Protein AF-A0A0Q4FPN3-F1 (afdb_monomer_lite)

Radius of gyration: 28.44 Å; chains: 1; bounding box: 46×45×66 Å

Foldseek 3Di:
DDVVVVVVVVVVPDDDDPVCVCVVVVVVVVVVPPPPCPVCVVVVVVVVVVVVVCVVVVVPDPDPDDPDDDPPPPPDPDPPDVVVVVVDDD

pLDDT: mean 75.99, std 14.82, range [53.81, 95.81]

Structure (mmCIF, N/CA/C/O backbone):
data_AF-A0A0Q4FPN3-F1
#
_entry.id   AF-A0A0Q4FPN3-F1
#
loop_
_atom_site.group_PDB
_atom_site.id
_atom_site.type_symbol
_atom_site.label_atom_id
_atom_site.label_alt_id
_atom_site.label_comp_id
_atom_site.label_asym_id
_atom_site.label_entity_id
_atom_site.label_seq_id
_atom_site.pdbx_PDB_ins_code
_atom_site.Cartn_x
_atom_site.Cartn_y
_atom_site.Cartn_z
_atom_site.occupancy
_atom_site.B_iso_or_equiv
_atom_site.auth_seq_id
_atom_site.auth_comp_id
_atom_site.auth_asym_id
_atom_site.auth_atom_id
_atom_site.pdbx_PDB_model_num
ATOM 1 N N . MET A 1 1 ? 0.159 -27.353 -24.848 1.00 61.31 1 MET A N 1
ATOM 2 C CA . MET A 1 1 ? 0.575 -25.941 -24.884 1.00 61.31 1 MET A CA 1
ATOM 3 C C . MET A 1 1 ? -0.575 -25.159 -25.475 1.00 61.31 1 MET A C 1
ATOM 5 O O . MET A 1 1 ? -0.832 -25.255 -26.680 1.00 61.31 1 MET A O 1
ATOM 9 N N . ASP A 1 2 ? -1.345 -24.515 -24.609 1.00 91.25 2 ASP A N 1
ATOM 10 C CA . ASP A 1 2 ? -2.527 -23.761 -25.009 1.00 91.25 2 ASP A CA 1
ATOM 11 C C . ASP A 1 2 ? -2.121 -22.475 -25.777 1.00 91.25 2 ASP A C 1
ATOM 13 O O . ASP A 1 2 ? -0.952 -22.263 -26.127 1.00 91.25 2 ASP A O 1
ATOM 17 N N . ILE A 1 3 ? -3.094 -21.663 -26.191 1.00 90.56 3 ILE A N 1
ATOM 18 C CA . ILE A 1 3 ? -2.805 -20.409 -26.908 1.00 90.56 3 ILE A CA 1
ATOM 19 C C . ILE A 1 3 ? -2.203 -19.368 -25.953 1.00 90.56 3 ILE A C 1
ATOM 21 O O . ILE A 1 3 ? -1.336 -18.600 -26.373 1.00 90.56 3 ILE A O 1
ATOM 25 N N . LEU A 1 4 ? -2.611 -19.380 -24.682 1.00 93.56 4 LEU A N 1
ATOM 26 C CA . LEU A 1 4 ? -2.138 -18.461 -23.653 1.00 93.56 4 LEU A CA 1
ATOM 27 C C . LEU A 1 4 ? -0.642 -18.671 -23.389 1.00 93.56 4 LEU A C 1
ATOM 29 O O . LEU A 1 4 ? 0.126 -17.719 -23.495 1.00 93.56 4 LEU A O 1
ATOM 33 N N . ASP A 1 5 ? -0.210 -19.912 -23.200 1.00 95.81 5 ASP A N 1
ATOM 34 C CA . ASP A 1 5 ? 1.179 -20.344 -23.053 1.00 95.81 5 ASP A CA 1
ATOM 35 C C . ASP A 1 5 ? 2.048 -19.795 -24.185 1.00 95.81 5 ASP A C 1
ATOM 37 O O . ASP A 1 5 ? 3.112 -19.222 -23.961 1.00 95.81 5 ASP A O 1
ATOM 41 N N . ARG A 1 6 ? 1.569 -19.912 -25.430 1.00 92.88 6 ARG A N 1
ATOM 42 C CA . ARG A 1 6 ? 2.281 -19.403 -26.609 1.00 92.88 6 ARG A CA 1
ATOM 43 C C . ARG A 1 6 ? 2.347 -17.881 -26.642 1.00 92.88 6 ARG A C 1
ATOM 45 O O . ARG A 1 6 ? 3.359 -17.335 -27.074 1.00 92.88 6 ARG A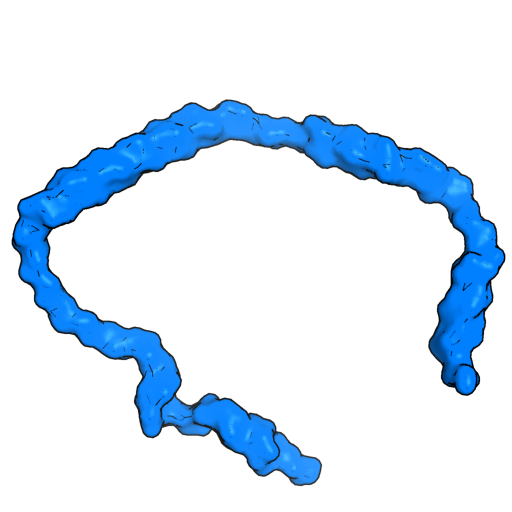 O 1
ATOM 52 N N . THR A 1 7 ? 1.295 -17.188 -26.213 1.00 94.44 7 THR A N 1
ATOM 53 C CA . THR A 1 7 ? 1.315 -15.721 -26.122 1.00 94.44 7 THR A CA 1
ATOM 54 C C . THR A 1 7 ? 2.225 -15.223 -25.003 1.00 94.44 7 THR A C 1
ATOM 56 O O . THR A 1 7 ? 2.950 -14.254 -25.211 1.00 94.44 7 THR A O 1
ATOM 59 N N . LEU A 1 8 ? 2.257 -15.913 -23.862 1.00 93.62 8 LEU A N 1
ATOM 60 C CA . LEU A 1 8 ? 3.129 -15.588 -22.736 1.00 93.62 8 LEU A CA 1
ATOM 61 C C . LEU A 1 8 ? 4.595 -15.868 -23.067 1.00 93.62 8 LEU A C 1
ATOM 63 O O . LEU A 1 8 ? 5.443 -15.032 -22.772 1.00 93.62 8 LEU A O 1
ATOM 67 N N . ALA A 1 9 ? 4.891 -16.974 -23.756 1.00 93.94 9 ALA A N 1
ATOM 68 C CA . ALA A 1 9 ? 6.236 -17.271 -24.245 1.00 93.94 9 ALA A CA 1
ATOM 69 C C . ALA A 1 9 ? 6.744 -16.180 -25.203 1.00 93.94 9 ALA A C 1
ATOM 71 O O . ALA A 1 9 ? 7.841 -15.660 -25.024 1.00 93.94 9 ALA A O 1
ATOM 72 N N . ARG A 1 10 ? 5.909 -15.745 -26.158 1.00 91.69 10 ARG A N 1
ATOM 73 C CA . ARG A 1 10 ? 6.250 -14.628 -27.059 1.00 91.69 10 ARG A CA 1
ATOM 74 C C . ARG A 1 10 ? 6.453 -13.308 -26.324 1.00 91.69 10 ARG A C 1
ATOM 76 O O . ARG A 1 10 ? 7.294 -12.513 -26.727 1.00 91.69 10 ARG A O 1
ATOM 83 N N . LEU A 1 11 ? 5.670 -13.053 -25.279 1.00 91.06 11 LEU A N 1
ATOM 84 C CA . LEU A 1 11 ? 5.816 -11.845 -24.474 1.00 91.06 11 LEU A CA 1
ATOM 85 C C . LEU A 1 11 ? 7.106 -11.875 -23.646 1.00 91.06 11 LEU A C 1
ATOM 87 O O . LEU A 1 11 ? 7.754 -10.844 -23.509 1.00 91.06 11 LEU A O 1
ATOM 91 N N . ALA A 1 12 ? 7.493 -13.043 -23.131 1.00 89.81 12 ALA A N 1
ATOM 92 C CA . ALA A 1 12 ? 8.730 -13.223 -22.376 1.00 89.81 12 ALA A CA 1
ATOM 93 C C . ALA A 1 12 ? 9.985 -13.019 -23.243 1.00 89.81 12 ALA A C 1
ATOM 95 O O . ALA A 1 12 ? 11.006 -12.553 -22.745 1.00 89.81 12 ALA A O 1
ATOM 96 N N . GLU A 1 13 ? 9.901 -13.335 -24.536 1.00 93.06 13 GLU A N 1
ATOM 97 C CA . GLU A 1 13 ? 10.973 -13.108 -25.514 1.00 93.06 13 GLU A CA 1
ATOM 98 C C . GLU A 1 13 ? 11.010 -11.668 -26.059 1.00 93.06 13 GLU A C 1
ATOM 100 O O . GLU A 1 13 ? 11.985 -11.273 -26.703 1.00 93.06 13 GLU A O 1
ATOM 105 N N . ALA A 1 14 ? 9.968 -10.864 -25.822 1.00 90.56 14 ALA A N 1
ATOM 106 C CA . ALA A 1 14 ? 9.904 -9.500 -26.329 1.00 90.56 14 ALA A CA 1
ATOM 107 C C . ALA A 1 14 ? 10.912 -8.584 -25.601 1.00 90.56 14 ALA A C 1
ATOM 109 O O . ALA A 1 14 ? 11.005 -8.614 -24.371 1.00 90.56 14 ALA A O 1
ATOM 110 N N . PRO A 1 15 ? 11.638 -7.707 -26.322 1.00 87.31 15 PRO A N 1
ATOM 111 C CA . PRO A 1 15 ? 12.523 -6.733 -25.695 1.00 87.31 15 PRO A CA 1
ATOM 112 C C . PRO A 1 15 ? 11.762 -5.820 -24.731 1.00 87.31 15 PRO A C 1
ATOM 114 O O . PRO A 1 15 ? 10.700 -5.290 -25.068 1.00 87.31 15 PRO A O 1
ATOM 117 N N . ALA A 1 16 ? 12.333 -5.587 -23.548 1.00 85.75 16 ALA A N 1
ATOM 118 C CA . ALA A 1 16 ? 11.760 -4.655 -22.586 1.00 85.75 16 ALA A CA 1
ATOM 119 C C . ALA A 1 16 ? 11.679 -3.238 -23.196 1.00 85.75 16 ALA A C 1
ATOM 121 O O . ALA A 1 16 ? 12.684 -2.732 -23.707 1.00 85.75 16 ALA A O 1
ATOM 122 N N . PRO A 1 17 ? 10.514 -2.565 -23.138 1.00 87.12 17 PRO A N 1
ATOM 123 C CA . PRO A 1 17 ? 10.382 -1.201 -23.628 1.00 87.12 17 PRO A CA 1
ATOM 124 C C . PRO A 1 17 ? 11.382 -0.248 -22.952 1.00 87.12 17 PRO A C 1
ATOM 126 O O . PRO A 1 17 ? 11.471 -0.238 -21.721 1.00 87.12 17 PRO A O 1
ATOM 129 N N . PRO A 1 18 ? 12.063 0.640 -23.702 1.00 86.88 18 PRO A N 1
ATOM 130 C CA . PRO A 1 18 ? 13.029 1.585 -23.132 1.00 86.88 18 PRO A CA 1
ATOM 131 C C . PRO A 1 18 ? 12.378 2.550 -22.131 1.00 86.88 18 PRO A C 1
ATOM 133 O O . PRO A 1 18 ? 13.031 3.039 -21.216 1.00 86.88 18 PRO A O 1
ATOM 136 N N . ALA A 1 19 ? 11.068 2.783 -22.254 1.00 84.94 19 ALA A N 1
ATOM 137 C CA . ALA A 1 19 ? 10.295 3.580 -21.309 1.00 84.94 19 ALA A CA 1
ATOM 138 C C . ALA A 1 19 ? 10.271 2.992 -19.885 1.00 84.94 19 ALA A C 1
ATOM 140 O O . ALA A 1 19 ? 10.109 3.755 -18.932 1.00 84.94 19 ALA A O 1
ATOM 141 N N . LEU A 1 20 ? 10.453 1.675 -19.721 1.00 87.50 20 LEU A N 1
ATOM 142 C CA . LEU A 1 20 ? 10.536 1.015 -18.413 1.00 87.50 20 LEU A CA 1
ATOM 143 C C . LEU A 1 20 ? 11.911 1.178 -17.756 1.00 87.50 20 LEU A C 1
ATOM 145 O O . LEU A 1 20 ? 12.032 0.971 -16.549 1.00 87.50 20 LEU A O 1
ATOM 149 N N . ALA A 1 21 ? 12.935 1.598 -18.505 1.00 91.88 21 ALA A N 1
ATOM 150 C CA . ALA A 1 21 ? 14.254 1.845 -17.941 1.00 91.88 21 ALA A CA 1
ATOM 151 C C . ALA A 1 21 ? 14.157 2.891 -16.817 1.00 91.88 21 ALA A C 1
ATOM 153 O O . ALA A 1 21 ? 13.662 4.004 -17.012 1.00 91.88 21 ALA A O 1
ATOM 154 N N . GLY A 1 22 ? 14.576 2.513 -15.608 1.00 89.94 22 GLY A N 1
ATOM 155 C CA . GLY A 1 22 ? 14.527 3.387 -14.433 1.00 89.94 22 GLY A CA 1
ATOM 156 C C . GLY A 1 22 ? 13.114 3.699 -13.926 1.00 89.94 22 GLY A C 1
ATOM 157 O O . GLY A 1 22 ? 12.923 4.695 -13.222 1.00 89.94 22 GLY A O 1
ATOM 158 N N . ILE A 1 23 ? 12.099 2.898 -14.280 1.00 93.75 23 ILE A N 1
ATOM 159 C CA . ILE A 1 23 ? 10.752 3.049 -13.711 1.00 93.75 23 ILE A CA 1
ATOM 160 C C . ILE A 1 23 ? 10.766 2.888 -12.187 1.00 93.75 23 ILE A C 1
ATOM 162 O O . ILE A 1 23 ? 10.143 3.697 -11.506 1.00 93.75 23 ILE A O 1
ATOM 166 N N . ASP A 1 24 ? 11.575 1.971 -11.653 1.00 90.75 24 ASP A N 1
ATOM 167 C CA . ASP A 1 24 ? 11.705 1.741 -10.209 1.00 90.75 24 ASP A CA 1
ATOM 168 C C . ASP A 1 24 ? 12.199 2.989 -9.478 1.00 90.75 24 ASP A C 1
ATOM 170 O O . ASP A 1 24 ? 11.590 3.430 -8.505 1.00 90.75 24 ASP A O 1
ATOM 174 N N . ALA A 1 25 ? 13.251 3.630 -9.997 1.00 93.25 25 ALA A N 1
ATOM 175 C CA . ALA A 1 25 ? 13.789 4.862 -9.429 1.00 93.25 25 ALA A CA 1
ATOM 176 C C . ALA A 1 25 ? 12.751 5.996 -9.441 1.00 93.25 25 ALA A C 1
ATOM 178 O O . ALA A 1 25 ? 12.610 6.723 -8.459 1.00 93.25 25 ALA A O 1
ATOM 179 N N . ARG A 1 26 ? 11.977 6.124 -10.526 1.00 91.62 26 ARG A N 1
ATOM 180 C CA . ARG A 1 26 ? 10.907 7.129 -10.640 1.00 91.62 26 ARG A CA 1
ATOM 181 C C . ARG A 1 26 ? 9.743 6.850 -9.693 1.00 91.62 26 ARG A C 1
ATOM 183 O O . ARG A 1 26 ? 9.225 7.787 -9.089 1.00 91.62 26 ARG A O 1
ATOM 190 N N . VAL A 1 27 ? 9.343 5.589 -9.534 1.00 92.38 27 VAL A N 1
ATOM 191 C CA . VAL A 1 27 ? 8.282 5.176 -8.603 1.00 92.38 27 VAL A CA 1
ATOM 192 C C . VAL A 1 27 ? 8.721 5.398 -7.159 1.00 92.38 27 VAL A C 1
ATOM 194 O O . VAL A 1 27 ? 7.985 6.020 -6.397 1.00 92.38 27 VAL A O 1
ATOM 197 N N . LEU A 1 28 ? 9.929 4.971 -6.788 1.00 93.19 28 LEU A N 1
ATOM 198 C CA . LEU A 1 28 ? 10.476 5.161 -5.443 1.00 93.19 28 LEU A CA 1
ATOM 199 C C . LEU A 1 28 ? 10.650 6.642 -5.110 1.00 93.19 28 LEU A C 1
ATOM 201 O O . LEU A 1 28 ? 10.233 7.074 -4.036 1.00 93.19 28 LEU A O 1
ATOM 205 N N . ALA A 1 29 ? 11.162 7.442 -6.048 1.00 91.94 29 ALA A N 1
ATOM 206 C CA . ALA A 1 29 ? 11.215 8.891 -5.894 1.00 91.94 29 ALA A CA 1
ATOM 207 C C . ALA A 1 29 ? 9.807 9.468 -5.692 1.00 91.94 29 ALA A C 1
ATOM 209 O O . ALA A 1 29 ? 9.581 10.245 -4.767 1.00 91.94 29 ALA A O 1
ATOM 210 N N . ARG A 1 30 ? 8.819 9.039 -6.487 1.00 87.00 30 ARG A N 1
ATOM 211 C CA . ARG A 1 30 ? 7.432 9.505 -6.361 1.00 87.00 30 ARG A CA 1
ATOM 212 C C . ARG A 1 30 ? 6.806 9.132 -5.017 1.00 87.00 30 ARG A C 1
ATOM 214 O O . ARG A 1 30 ? 6.107 9.965 -4.445 1.00 87.00 30 ARG A O 1
ATOM 221 N N . ILE A 1 31 ? 7.055 7.928 -4.507 1.00 86.69 31 ILE A N 1
ATOM 222 C CA . ILE A 1 31 ? 6.598 7.490 -3.181 1.00 86.69 31 ILE A CA 1
ATOM 223 C C . ILE A 1 31 ? 7.274 8.327 -2.092 1.00 86.69 31 ILE A C 1
ATOM 225 O O . ILE A 1 31 ? 6.580 8.850 -1.227 1.00 86.69 31 ILE A O 1
ATOM 229 N N . GLY A 1 32 ? 8.592 8.525 -2.176 1.00 79.44 32 GLY A N 1
ATOM 230 C CA . GLY A 1 32 ? 9.355 9.325 -1.214 1.00 79.44 32 GLY A CA 1
ATOM 231 C C . GLY A 1 32 ? 8.995 10.813 -1.219 1.00 79.44 32 GLY A C 1
ATOM 232 O O . GLY A 1 32 ? 9.063 11.465 -0.185 1.00 79.44 32 GLY A O 1
ATOM 233 N N . THR A 1 33 ? 8.554 11.353 -2.360 1.00 78.38 33 THR A N 1
ATOM 234 C CA . THR A 1 33 ? 8.065 12.740 -2.458 1.00 78.38 33 THR A CA 1
ATOM 235 C C . THR A 1 33 ? 6.641 12.934 -1.957 1.00 78.38 33 THR A C 1
ATOM 237 O O . THR A 1 33 ? 6.208 14.081 -1.852 1.00 78.38 33 THR A O 1
ATOM 240 N N . ARG A 1 34 ? 5.884 11.864 -1.655 1.00 69.31 34 ARG A N 1
ATOM 241 C CA . ARG A 1 34 ? 4.600 12.044 -0.974 1.00 69.31 34 ARG A CA 1
ATOM 242 C C . ARG A 1 34 ? 4.925 12.590 0.409 1.00 69.31 34 ARG A C 1
ATOM 244 O O . ARG A 1 34 ? 5.542 11.864 1.189 1.00 69.31 34 ARG A O 1
ATOM 251 N N . PRO A 1 35 ? 4.526 13.831 0.734 1.00 59.06 35 PRO A N 1
ATOM 252 C CA . PRO A 1 35 ? 4.668 14.290 2.094 1.00 59.06 35 PRO A CA 1
ATOM 253 C C . PRO A 1 35 ? 3.821 13.342 2.937 1.00 59.06 35 PRO A C 1
ATOM 255 O O . PRO A 1 35 ? 2.590 13.367 2.876 1.00 59.06 35 PRO A O 1
ATOM 258 N N . PHE A 1 36 ? 4.470 12.494 3.739 1.00 58.38 36 PHE A N 1
ATOM 259 C CA . PHE A 1 36 ? 3.860 12.122 5.001 1.00 58.38 36 PHE A CA 1
ATOM 260 C C . PHE A 1 36 ? 3.448 13.453 5.608 1.00 58.38 36 PHE A C 1
ATOM 262 O O . PHE A 1 36 ? 4.271 14.363 5.719 1.00 58.38 36 PHE A O 1
ATOM 269 N N . ALA A 1 37 ? 2.157 13.625 5.876 1.00 59.56 37 ALA A N 1
ATOM 270 C CA . ALA A 1 37 ? 1.683 14.782 6.602 1.00 59.56 37 ALA A CA 1
ATOM 271 C C . ALA A 1 37 ? 2.302 14.694 8.006 1.00 59.56 37 ALA A C 1
ATOM 273 O O . ALA A 1 37 ? 1.671 14.221 8.946 1.00 59.56 37 ALA A O 1
ATOM 274 N N . TYR A 1 38 ? 3.565 15.105 8.141 1.00 54.72 38 TYR A N 1
ATOM 275 C CA . TYR A 1 38 ? 4.336 15.114 9.379 1.00 54.72 38 TYR A CA 1
ATOM 276 C C . TYR A 1 38 ? 3.671 16.030 10.422 1.00 54.72 38 TYR A C 1
ATOM 278 O O . TYR A 1 38 ? 3.929 15.893 11.611 1.00 54.72 38 TYR A O 1
ATOM 286 N N . GLY A 1 39 ? 2.710 16.870 10.010 1.00 53.81 39 GLY A N 1
ATOM 287 C CA . GLY A 1 39 ? 1.799 17.596 10.900 1.00 53.81 39 GLY A CA 1
ATOM 288 C C . GLY A 1 39 ? 0.718 16.745 11.590 1.00 53.81 39 GLY A C 1
ATOM 289 O O . GLY A 1 39 ? 0.056 17.239 12.495 1.00 53.81 39 GLY A O 1
ATOM 290 N N . ARG A 1 40 ? 0.524 15.472 11.213 1.00 55.25 40 ARG A N 1
ATOM 291 C CA . ARG A 1 40 ? -0.450 14.555 11.843 1.00 55.25 40 ARG A CA 1
ATOM 292 C C . ARG A 1 40 ? 0.172 13.671 12.932 1.00 55.25 40 ARG A C 1
ATOM 294 O O . ARG A 1 40 ? -0.564 13.100 13.730 1.00 55.25 40 ARG A O 1
ATOM 301 N N . GLY A 1 41 ? 1.505 13.574 12.989 1.00 55.06 41 GLY A N 1
ATOM 302 C CA . GLY A 1 41 ? 2.224 12.694 13.920 1.00 55.06 41 GLY A CA 1
ATOM 303 C C . GLY A 1 41 ? 2.091 13.116 15.385 1.00 55.06 41 GLY A C 1
ATOM 304 O O . GLY A 1 41 ? 1.785 12.284 16.234 1.00 55.06 41 GLY A O 1
ATOM 305 N N . ALA A 1 42 ? 2.220 14.415 15.676 1.00 60.84 42 ALA A N 1
ATOM 306 C CA . ALA A 1 42 ? 2.060 14.933 17.038 1.00 60.84 42 ALA A CA 1
ATOM 307 C C . ALA A 1 42 ? 0.634 14.720 17.580 1.00 60.84 42 ALA A C 1
ATOM 309 O O . ALA A 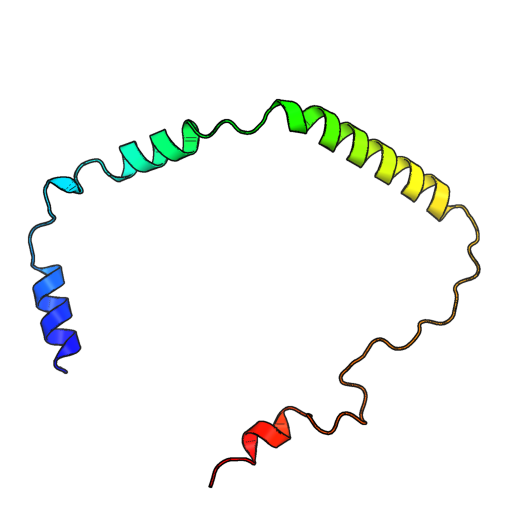1 42 ? 0.458 14.331 18.733 1.00 60.84 42 ALA A O 1
ATOM 310 N N . GLY A 1 43 ? -0.384 14.898 16.728 1.00 65.56 43 GLY A N 1
ATOM 311 C CA . GLY A 1 43 ? -1.778 14.642 17.095 1.00 65.56 43 GLY A CA 1
ATOM 312 C C . GLY A 1 43 ? -2.054 13.163 17.367 1.00 65.56 43 GLY A C 1
ATOM 313 O O . GLY A 1 43 ? -2.771 12.837 18.304 1.00 65.56 43 GLY A O 1
ATOM 314 N N . LEU A 1 44 ? -1.446 12.258 16.596 1.00 74.56 44 LEU A N 1
ATOM 315 C CA . LEU A 1 44 ? -1.648 10.817 16.753 1.00 74.56 44 LEU A CA 1
ATOM 316 C C . LEU A 1 44 ? -0.994 10.284 18.037 1.00 74.56 44 LEU A C 1
ATOM 318 O O . LEU A 1 44 ? -1.601 9.480 18.737 1.00 74.56 44 LEU A O 1
ATOM 322 N N . VAL A 1 45 ? 0.190 10.793 18.394 1.00 79.75 45 VAL A N 1
ATOM 323 C CA . VAL A 1 45 ? 0.856 10.480 19.672 1.00 79.75 45 VAL A CA 1
ATOM 324 C C . VAL A 1 45 ? 0.054 11.015 20.860 1.00 79.75 45 VAL A C 1
ATOM 326 O O . VAL A 1 45 ? -0.150 10.289 21.830 1.00 79.75 45 VAL A O 1
ATOM 329 N N . ALA A 1 46 ? -0.454 12.249 20.777 1.00 82.56 46 ALA A N 1
ATOM 330 C CA . ALA A 1 46 ? -1.299 12.821 21.824 1.00 82.56 46 ALA A CA 1
ATOM 331 C C . ALA A 1 46 ? -2.604 12.026 22.008 1.00 82.56 46 ALA A C 1
ATOM 333 O O . ALA A 1 46 ? -2.970 11.699 23.133 1.00 82.56 46 ALA A O 1
ATOM 334 N N . VAL A 1 47 ? -3.274 11.653 20.912 1.00 86.38 47 VAL A N 1
ATOM 335 C CA . VAL A 1 47 ? -4.487 10.819 20.951 1.00 86.38 47 VAL A CA 1
ATOM 336 C C . VAL A 1 47 ? -4.191 9.437 21.534 1.00 86.38 47 VAL A C 1
ATOM 338 O O . VAL A 1 47 ? -4.963 8.956 22.359 1.00 86.38 47 VAL A O 1
ATOM 341 N N . ALA A 1 48 ? -3.069 8.815 21.163 1.00 88.25 48 ALA A N 1
ATOM 342 C CA . ALA A 1 48 ? -2.664 7.523 21.712 1.00 88.25 48 ALA A CA 1
ATOM 343 C C . ALA A 1 48 ? -2.403 7.597 23.225 1.00 88.25 48 ALA A C 1
ATOM 345 O O . ALA A 1 48 ? -2.860 6.728 23.965 1.00 88.25 48 ALA A O 1
ATOM 346 N N . LEU A 1 49 ? -1.732 8.654 23.696 1.00 92.75 49 LEU A N 1
ATOM 347 C CA . LEU A 1 49 ? -1.507 8.895 25.124 1.00 92.75 49 LEU A CA 1
ATOM 348 C C . LEU A 1 49 ? -2.821 9.083 25.887 1.00 92.75 49 LEU A C 1
ATOM 350 O O . LEU A 1 49 ? -3.003 8.469 26.933 1.00 92.75 49 LEU A O 1
ATOM 354 N N . VAL A 1 50 ? -3.751 9.881 25.356 1.00 93.31 50 VAL A N 1
ATOM 355 C CA . VAL A 1 50 ? -5.070 10.098 25.975 1.00 93.31 50 VAL A CA 1
ATOM 356 C C . VAL A 1 50 ? -5.889 8.806 26.016 1.00 93.31 50 VAL A C 1
ATOM 358 O O . VAL A 1 50 ? -6.493 8.490 27.036 1.00 93.31 50 VAL A O 1
ATOM 361 N N . ALA A 1 51 ? -5.899 8.024 24.937 1.00 92.56 51 ALA A N 1
ATOM 362 C CA . ALA A 1 51 ? -6.597 6.741 24.918 1.00 92.56 51 ALA A CA 1
ATOM 363 C C . ALA A 1 51 ? -6.010 5.755 25.943 1.00 92.56 51 ALA A C 1
ATOM 365 O O . ALA A 1 51 ? -6.762 5.050 26.616 1.00 92.56 51 ALA A O 1
ATOM 366 N N . LEU A 1 52 ? -4.681 5.738 26.102 1.00 92.31 52 LEU A N 1
ATOM 367 C CA . LEU A 1 52 ? -3.994 4.880 27.065 1.00 92.31 52 LEU A CA 1
ATOM 368 C C . LEU A 1 52 ? -4.321 5.264 28.513 1.00 92.31 52 LEU A C 1
ATOM 370 O O . LEU A 1 52 ? -4.602 4.383 29.323 1.00 92.31 52 LEU A O 1
ATOM 374 N N . THR A 1 53 ? -4.326 6.558 28.845 1.00 94.00 53 THR A N 1
ATOM 375 C CA . THR A 1 53 ? -4.667 7.015 30.201 1.00 94.00 53 THR A CA 1
ATOM 376 C C . THR A 1 53 ? -6.123 6.722 30.543 1.00 94.00 53 THR A C 1
ATOM 378 O O . THR A 1 53 ? -6.398 6.235 31.637 1.00 94.00 53 THR A O 1
ATOM 381 N N . ILE A 1 54 ? -7.047 6.937 29.602 1.00 91.38 54 ILE A N 1
ATOM 382 C CA . ILE A 1 54 ? -8.464 6.585 29.773 1.00 91.38 54 ILE A CA 1
ATOM 383 C C . ILE A 1 54 ? -8.625 5.076 29.975 1.00 91.38 54 ILE A C 1
ATOM 385 O O . ILE A 1 54 ? -9.349 4.667 30.877 1.00 91.38 54 ILE A O 1
ATOM 389 N N . GLY A 1 55 ? -7.943 4.247 29.179 1.00 86.31 55 GLY A N 1
ATOM 390 C CA . GLY A 1 55 ? -7.995 2.790 29.314 1.00 86.31 55 GLY A CA 1
ATOM 391 C C . GLY A 1 55 ? -7.452 2.296 30.657 1.00 86.31 55 GLY A C 1
ATOM 392 O O . GLY A 1 55 ? -8.064 1.436 31.283 1.00 86.31 55 GLY A O 1
ATOM 393 N N . MET A 1 56 ? -6.345 2.874 31.130 1.00 88.69 56 MET A N 1
ATOM 394 C CA . MET A 1 56 ? -5.722 2.489 32.398 1.00 88.69 56 MET A CA 1
ATOM 395 C C . MET A 1 56 ? -6.564 2.903 33.608 1.00 88.69 56 MET A C 1
ATOM 39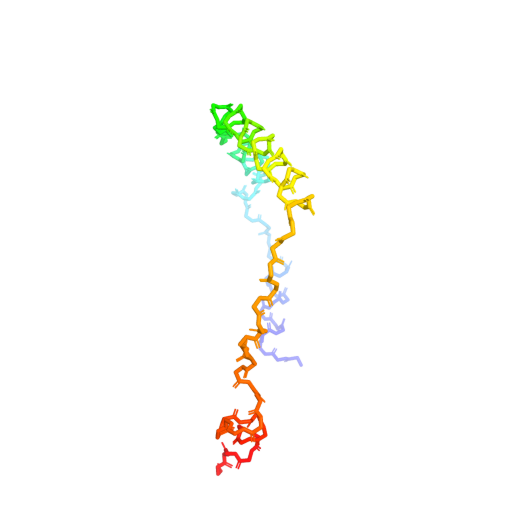7 O O . MET A 1 56 ? -6.740 2.110 34.522 1.00 88.69 56 MET A O 1
ATOM 401 N N . VAL A 1 57 ? -7.148 4.106 33.594 1.00 86.19 57 VAL A N 1
ATOM 402 C CA . VAL A 1 57 ? -8.085 4.545 34.643 1.00 86.19 57 VAL A CA 1
ATOM 403 C C . VAL A 1 57 ? -9.391 3.746 34.579 1.00 86.19 57 VAL A C 1
ATOM 405 O O . VAL A 1 57 ? -9.917 3.342 35.610 1.00 86.19 57 VAL A O 1
ATOM 408 N N . GLY A 1 58 ? -9.903 3.486 33.373 1.00 80.00 58 GLY A N 1
ATOM 409 C CA . GLY A 1 58 ? -11.135 2.735 33.131 1.00 80.00 58 GLY A CA 1
ATOM 410 C C . GLY A 1 58 ? -11.078 1.269 33.562 1.00 80.00 58 GLY A C 1
ATOM 411 O O . GLY A 1 58 ? -12.103 0.731 33.965 1.00 80.00 58 GLY A O 1
ATOM 412 N N . ALA A 1 59 ? -9.904 0.633 33.515 1.00 73.44 59 ALA A N 1
ATOM 413 C CA . ALA A 1 59 ? -9.718 -0.754 33.950 1.00 73.44 59 ALA A CA 1
ATOM 414 C C . ALA A 1 59 ? -9.895 -0.944 35.467 1.00 73.44 59 ALA A C 1
ATOM 416 O O . ALA A 1 59 ? -10.320 -2.010 35.904 1.00 73.44 59 ALA A O 1
ATOM 417 N N . GLU A 1 60 ? -9.610 0.093 36.257 1.00 76.00 60 GLU A N 1
ATOM 418 C CA . GLU A 1 60 ? -9.748 0.079 37.720 1.00 76.00 60 GLU A CA 1
ATOM 419 C C . GLU A 1 60 ? -11.182 0.403 38.181 1.00 76.00 60 GLU A C 1
ATOM 421 O O . GLU A 1 60 ? -11.530 0.224 39.350 1.00 76.00 60 GLU A O 1
ATOM 426 N N . LEU A 1 61 ? -12.038 0.894 37.277 1.00 76.44 61 LEU A N 1
ATOM 427 C CA . LEU A 1 61 ? -13.436 1.184 37.575 1.00 76.44 61 LEU A CA 1
ATOM 428 C C . LEU A 1 61 ? -14.265 -0.108 37.484 1.00 76.44 61 LEU A C 1
ATOM 430 O O . LEU A 1 61 ? -14.320 -0.724 36.416 1.00 76.44 61 LEU A O 1
ATOM 434 N N . PRO A 1 62 ? -14.974 -0.512 38.557 1.00 65.62 62 PRO A N 1
ATOM 435 C CA . PRO A 1 62 ? -15.868 -1.659 38.512 1.00 65.62 62 PRO A CA 1
ATOM 436 C C . PRO A 1 62 ? -17.092 -1.321 37.653 1.00 65.62 62 PRO A C 1
ATOM 438 O O . PRO A 1 62 ? -18.111 -0.825 38.131 1.00 65.62 62 PRO A O 1
ATOM 441 N N . VAL A 1 63 ? -16.997 -1.584 36.353 1.00 69.50 63 VAL A N 1
ATOM 442 C CA . VAL A 1 63 ? -18.144 -1.576 35.447 1.00 69.50 63 VAL A CA 1
ATOM 443 C C . VAL A 1 63 ? -18.883 -2.893 35.634 1.00 69.50 63 VAL A C 1
ATOM 445 O O . VAL A 1 63 ? -18.319 -3.972 35.461 1.00 69.50 63 VAL A O 1
ATOM 448 N N . SER A 1 64 ? -20.167 -2.811 35.987 1.00 69.00 64 SER A N 1
ATOM 449 C CA . SER A 1 64 ? -21.049 -3.976 35.932 1.00 69.00 64 SER A CA 1
ATOM 450 C C . SER A 1 64 ? -21.100 -4.464 34.487 1.00 69.00 64 SER A C 1
ATOM 452 O O . SER A 1 64 ? -21.665 -3.790 33.626 1.00 69.00 64 SER A O 1
ATOM 454 N N . ALA A 1 65 ? -20.463 -5.603 34.211 1.00 66.12 65 ALA A N 1
ATOM 455 C CA . ALA A 1 65 ? -20.474 -6.212 32.892 1.00 66.12 65 ALA A CA 1
ATOM 456 C C . ALA A 1 65 ? -21.928 -6.474 32.482 1.00 66.12 65 ALA A C 1
ATOM 458 O O . ALA A 1 65 ? -22.624 -7.282 33.100 1.00 66.12 65 ALA A O 1
ATOM 459 N N . GLN A 1 66 ? -22.406 -5.768 31.457 1.00 69.75 66 GLN A N 1
ATOM 460 C CA . GLN A 1 66 ? -23.679 -6.115 30.844 1.00 69.75 66 GLN A CA 1
ATOM 461 C C . GLN A 1 66 ? -23.523 -7.473 30.142 1.00 69.75 66 GLN A C 1
ATOM 463 O O . GLN A 1 66 ? -22.462 -7.732 29.564 1.00 69.75 66 GLN A O 1
ATOM 468 N N . PRO A 1 67 ? -24.546 -8.345 30.177 1.00 68.19 67 PRO A N 1
ATOM 469 C CA . PRO A 1 67 ? -24.496 -9.614 29.468 1.00 68.19 67 PRO A CA 1
ATOM 470 C C . PRO A 1 67 ? -24.165 -9.365 27.989 1.00 68.19 67 PRO A C 1
ATOM 472 O O . PRO A 1 67 ? -24.783 -8.483 27.383 1.00 68.19 67 PRO A O 1
ATOM 475 N N . PRO A 1 68 ? -23.216 -10.105 27.390 1.00 66.62 68 PRO A N 1
ATOM 476 C CA . PRO A 1 68 ? -22.916 -9.956 25.976 1.00 66.62 68 PRO A CA 1
ATOM 477 C C . PRO A 1 68 ? -24.171 -10.289 25.164 1.00 66.62 68 PRO A C 1
ATOM 479 O O . PRO A 1 68 ? -24.682 -11.408 25.216 1.00 66.62 68 PRO A O 1
ATOM 482 N N . VAL A 1 69 ? -24.678 -9.319 24.401 1.00 67.25 69 VAL A N 1
ATOM 483 C CA . VAL A 1 69 ? -25.660 -9.606 23.352 1.00 67.25 69 VAL A CA 1
ATOM 484 C C . VAL A 1 69 ? -24.929 -10.423 22.291 1.00 67.25 69 VAL A C 1
ATOM 486 O O . VAL A 1 69 ? -23.891 -9.998 21.787 1.00 67.25 69 VAL A O 1
ATOM 489 N N . SER A 1 70 ? -25.434 -11.621 21.992 1.00 61.91 70 SER A N 1
ATOM 490 C CA . SER A 1 70 ? -24.838 -12.503 20.988 1.00 61.91 70 SER A CA 1
ATOM 491 C C . SER A 1 70 ? -24.822 -11.804 19.628 1.00 61.91 70 SER A C 1
ATOM 493 O O . SER A 1 70 ? -25.864 -11.606 19.009 1.00 61.91 70 SER A O 1
ATOM 495 N N . LEU A 1 71 ? -23.628 -11.422 19.171 1.00 57.19 71 LEU A N 1
ATOM 496 C CA . LEU A 1 71 ? -23.396 -10.830 17.852 1.00 57.19 71 LEU A CA 1
ATOM 497 C C . LEU A 1 71 ? -23.084 -11.885 16.790 1.00 57.19 71 LEU A C 1
ATOM 499 O O . LEU A 1 71 ? -22.647 -11.518 15.708 1.00 57.19 71 LEU A O 1
ATOM 503 N N . ALA A 1 72 ? -23.256 -13.177 17.084 1.00 61.16 72 ALA A N 1
ATOM 504 C CA . ALA A 1 72 ? -22.986 -14.248 16.136 1.00 61.16 72 ALA A CA 1
ATOM 505 C C . ALA A 1 72 ? -24.056 -14.241 15.025 1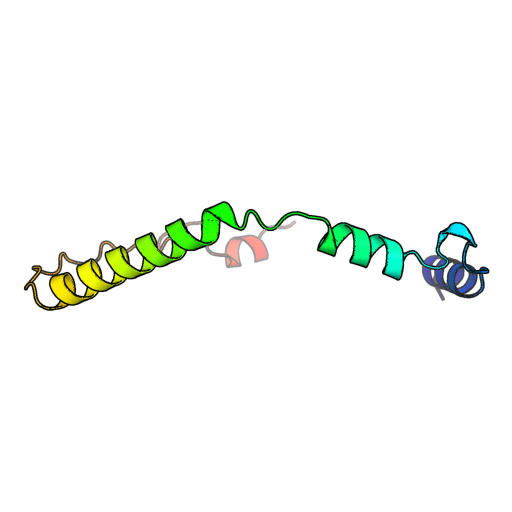.00 61.16 72 ALA A C 1
ATOM 507 O O . ALA A 1 72 ? -25.155 -14.756 15.244 1.00 61.16 72 ALA A O 1
ATOM 508 N N . PRO A 1 73 ? -23.752 -13.743 13.808 1.00 56.66 73 PRO A N 1
A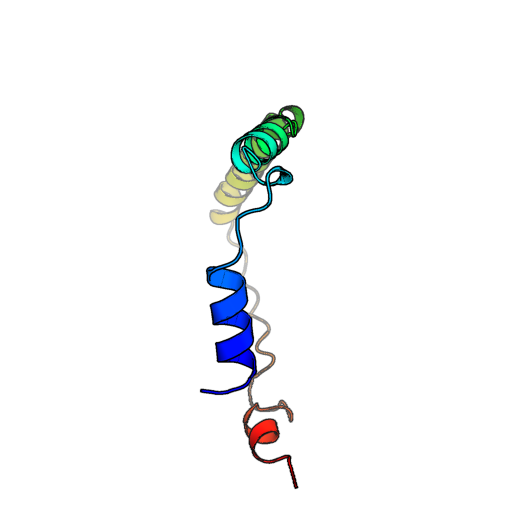TOM 509 C CA . PRO A 1 73 ? -24.714 -13.731 12.701 1.00 56.66 73 PRO A CA 1
ATOM 510 C C . PRO A 1 73 ? -24.971 -15.149 12.160 1.00 56.66 73 PRO A C 1
ATOM 512 O O . PRO A 1 73 ? -25.855 -15.363 11.336 1.00 56.66 73 PRO A O 1
ATOM 515 N N . LEU A 1 74 ? -24.163 -16.118 12.611 1.00 56.06 74 LEU A N 1
ATOM 516 C CA . LEU A 1 74 ? -24.169 -17.522 12.209 1.00 56.06 74 LEU A CA 1
ATOM 517 C C . LEU A 1 74 ? -24.679 -18.461 13.318 1.00 56.06 74 LEU A C 1
ATOM 519 O O . LEU A 1 74 ? -24.534 -19.677 13.204 1.00 56.06 74 LEU A O 1
ATOM 523 N N . ALA A 1 75 ? -25.259 -17.936 14.402 1.00 60.66 75 ALA A N 1
ATOM 524 C CA . ALA A 1 75 ? -25.843 -18.770 15.448 1.00 60.66 75 ALA A CA 1
ATOM 525 C C . ALA A 1 75 ? -27.124 -19.457 14.945 1.00 60.66 75 ALA A C 1
ATOM 527 O O . ALA A 1 75 ? -28.207 -18.904 15.072 1.00 60.66 75 ALA A O 1
ATOM 528 N N . GLY A 1 76 ? -26.984 -20.653 14.363 1.00 55.38 76 GLY A N 1
ATOM 529 C CA . GLY A 1 76 ? -27.960 -21.758 14.315 1.00 55.38 76 GLY A CA 1
ATOM 530 C C . GLY A 1 76 ? -29.325 -21.558 13.637 1.00 55.38 76 GLY A C 1
ATOM 531 O O . GLY A 1 76 ? -29.985 -22.549 13.346 1.00 55.38 76 GLY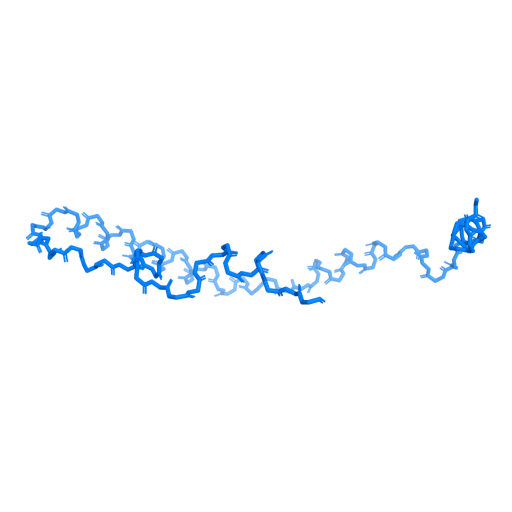 A O 1
ATOM 532 N N . THR A 1 77 ? -29.761 -20.330 13.369 1.00 56.72 77 THR A N 1
ATOM 533 C CA . THR A 1 77 ? -31.085 -20.004 12.812 1.00 56.72 77 THR A CA 1
ATOM 534 C C . THR A 1 77 ? -31.003 -19.216 11.507 1.00 56.72 77 THR A C 1
ATOM 536 O O . THR A 1 77 ? -32.037 -18.867 10.944 1.00 56.72 77 THR A O 1
ATOM 539 N N . SER A 1 78 ? -29.793 -18.945 10.998 1.00 54.09 78 SER A N 1
ATOM 540 C CA . SER A 1 78 ? -29.620 -18.253 9.721 1.00 54.09 78 SER A CA 1
ATOM 541 C C . SER A 1 78 ? -29.899 -19.214 8.554 1.00 54.09 78 SER A C 1
ATOM 543 O O . SER A 1 78 ? -29.151 -20.181 8.380 1.00 54.09 78 SER A O 1
ATOM 545 N N . PRO A 1 79 ? -30.922 -18.957 7.713 1.00 56.34 79 PRO A N 1
ATOM 546 C CA . PRO A 1 79 ? -31.260 -19.780 6.543 1.00 56.34 79 PRO A CA 1
ATOM 547 C C . PRO A 1 79 ? -30.195 -19.735 5.424 1.00 56.34 79 PRO A C 1
ATOM 549 O O . PRO A 1 79 ? -30.385 -20.311 4.357 1.00 56.34 79 PRO A O 1
ATOM 552 N N . LEU A 1 80 ? -29.070 -19.055 5.665 1.00 54.72 80 LEU A N 1
ATOM 553 C CA . LEU A 1 80 ? -27.945 -18.849 4.750 1.00 54.72 80 LEU A CA 1
ATOM 554 C C . LEU A 1 80 ? -26.685 -19.609 5.204 1.00 54.72 80 LEU A C 1
ATOM 556 O O . LEU A 1 80 ? -25.568 -19.185 4.910 1.00 54.72 80 LEU A O 1
ATOM 560 N N . ALA A 1 81 ? -26.838 -20.702 5.963 1.00 62.53 81 ALA A N 1
ATOM 561 C CA . ALA A 1 81 ? -25.707 -21.562 6.303 1.00 62.53 81 ALA A CA 1
ATOM 562 C C . ALA A 1 81 ? -24.955 -21.957 5.012 1.00 62.53 81 ALA A C 1
ATOM 564 O O . ALA A 1 81 ? -25.600 -22.395 4.066 1.00 62.53 81 ALA A O 1
ATOM 565 N N . PRO A 1 82 ? -23.617 -21.825 4.945 1.00 56.06 82 PRO A N 1
ATOM 566 C CA . PRO A 1 82 ? -22.855 -21.919 3.693 1.00 56.06 82 PRO A CA 1
ATOM 567 C C . PRO A 1 82 ? -23.013 -23.237 2.910 1.00 56.06 82 PRO A C 1
ATOM 569 O O . PRO A 1 82 ? -22.674 -23.286 1.732 1.00 56.06 82 PRO A O 1
ATOM 572 N N . SER A 1 83 ? -23.567 -24.295 3.512 1.00 60.84 83 SER A N 1
ATOM 573 C CA . SER A 1 83 ? -23.947 -25.526 2.808 1.00 60.84 83 SER A CA 1
ATOM 574 C C . SER A 1 83 ? -25.132 -25.355 1.849 1.00 60.84 83 SER A C 1
ATOM 576 O O . SER A 1 83 ? -25.248 -26.132 0.904 1.00 60.84 83 SER A O 1
ATOM 578 N N . THR A 1 84 ? -25.982 -24.337 2.023 1.00 60.44 84 THR A N 1
ATOM 579 C CA . THR A 1 84 ? -27.076 -24.036 1.082 1.00 60.44 84 THR A CA 1
ATOM 580 C C . THR A 1 84 ? -26.564 -23.481 -0.247 1.00 60.44 84 THR A C 1
ATOM 582 O O . THR A 1 84 ? -27.228 -23.660 -1.263 1.00 60.44 84 THR A O 1
ATOM 585 N N . LEU A 1 85 ? -25.358 -22.898 -0.275 1.00 59.03 85 LEU A N 1
ATOM 586 C CA . LEU A 1 85 ? -24.670 -22.511 -1.513 1.00 59.03 85 LEU A CA 1
ATOM 587 C C . LEU A 1 85 ? -24.040 -23.705 -2.246 1.00 59.03 85 LEU A C 1
ATOM 589 O O . LEU A 1 85 ? -23.815 -23.620 -3.445 1.00 59.03 85 LEU A O 1
ATOM 593 N N . LEU A 1 86 ? -23.762 -24.816 -1.552 1.00 61.31 86 LEU A N 1
ATOM 594 C CA . LEU A 1 86 ? -23.153 -26.012 -2.154 1.00 61.31 86 LEU A CA 1
ATOM 595 C C . LEU A 1 86 ? -24.188 -26.964 -2.782 1.00 61.31 86 LEU A C 1
ATOM 597 O O . LEU A 1 86 ? -23.835 -27.828 -3.574 1.00 61.31 86 LEU A O 1
ATOM 601 N N . ILE A 1 87 ? -25.456 -26.829 -2.386 1.00 67.50 87 ILE A N 1
ATOM 602 C CA . ILE A 1 87 ? -26.592 -27.653 -2.837 1.00 67.50 87 ILE A CA 1
ATOM 603 C C . ILE A 1 87 ? -27.420 -26.945 -3.928 1.00 67.50 87 ILE A C 1
ATOM 605 O O . ILE A 1 87 ? -28.329 -27.540 -4.502 1.00 67.50 87 ILE A O 1
ATOM 609 N N . GLY A 1 88 ? -27.105 -25.684 -4.238 1.00 58.34 88 GLY A N 1
ATOM 610 C CA . GLY A 1 88 ? -27.841 -24.860 -5.193 1.00 58.34 88 GLY A CA 1
ATOM 611 C C . GLY A 1 88 ? -27.098 -24.607 -6.501 1.00 58.34 88 GLY A C 1
ATOM 612 O O . GLY A 1 88 ? -26.680 -23.480 -6.734 1.00 58.34 88 GLY A O 1
ATOM 613 N N . GLU A 1 89 ? -27.010 -25.609 -7.372 1.00 53.84 89 GLU A N 1
ATOM 614 C CA . GLU A 1 89 ? -26.981 -25.387 -8.824 1.00 53.84 89 GLU A CA 1
ATOM 615 C C . GLU A 1 89 ? -27.637 -26.600 -9.523 1.00 53.84 89 GLU A C 1
ATOM 617 O O . GLU A 1 89 ? -27.267 -27.732 -9.196 1.00 53.84 89 GLU A O 1
ATOM 622 N N . PRO A 1 90 ? -28.657 -26.415 -10.388 1.00 56.84 90 PRO A N 1
ATOM 623 C CA . PRO A 1 90 ? -29.079 -27.445 -11.338 1.00 56.84 90 PRO A CA 1
ATOM 624 C C . PRO A 1 90 ? -28.046 -27.665 -12.450 1.00 56.84 90 PRO A C 1
ATOM 626 O O . PRO A 1 90 ? -27.421 -26.672 -12.881 1.00 56.84 90 PRO A O 1
#

Sequence (90 aa):
MDILDRTLARLAEAPAPPALAGIDARVLARIGTRPFAYGRGAGLVAVALVALTIGMVGAELPVSAQPPVSLAPLAGTSPLAPSTLLIGEP

Secondary structure (DSSP, 8-state):
--HHHHHHHHHHTSPPPGGGTTHHHHHHHHHHTS---GGGHHHHHHHHHHHHHHHHHHHTS----PPPP---TTSS--TT-GGGTTS---